Protein 4QDN (pdb70)

CATH classification: 1.10.530.10

Radius of gyration: 12.8 Å; Cα contacts (8 Å, |Δi|>4): 166; chains: 1; bounding box: 29×31×28 Å

Sequence (118 aa):
MKERFLERFSESAFLLERLLTGIDGKILLAQSALETGWGRHTVGNNLFGIKKLSWLTFQQSSFVSPENSMMIAYLILIKECYNRRAWECCRKEPEEKYFRLLQRYGYATDPMYAEEKCLDVYNCCVE

Nearest PDB structures (foldseek):
  4qdn-assembly1_A  TM=1.009E+00  e=1.345E-17  Thermotoga maritima MSB8
  5dn5-assembly2_B  TM=8.279E-01  e=2.138E-04  Salmonella enterica subsp. enterica serovar Typhimurium str. LT2
  4kt3-assembly1_A  TM=7.961E-01  e=8.259E-03  Pseudomonas protegens Pf-5
  1lsp-assembly1_A  TM=6.576E-01  e=2.085E+00  Cygnus atratus
  3mgw-assembly1_A  TM=6.607E-01  e=3.129E+00  Salmo salar

Foldseek 3Di:
DLVVLCVVCVVLLVVVCVVQVANSLLLSLQLCVVCVSVPRDDLLQSHCQPPVLVVNGDHDPHVSVNSVVVLVSCVPPVVVLSVVRHPLLVNLVSCVVSPVDPPVCRSVSSVVSSVVSD

Solvent-accessible surface area: 6779 Å² total; per-residue (Å²): 123,74,85,167,7,28,128,114,13,32,133,16,0,88,112,22,61,209,143,34,13,0,17,0,44,0,1,2,0,2,2,3,56,86,3,18,48,32,152,132,46,114,30,54,7,2,10,17,15,116,114,154,28,85,149,122,100,65,74,35,137,30,23,51,59,0,3,81,24,0,10,86,20,0,102,127,34,16,75,112,1,21,112,6,56,139,84,23,111,60,0,1,141,20,0,52,81,118,53,41,25,143,46,105,94,24,11,112,80,0,44,93,24,16,86,67,23,140

InterPro domains:
  IPR002901 Mannosyl-glycoprotein endo-beta-N-acetylglucosamidase-like domain [PF01832] (15-133)
  IPR002901 Mannosyl-glycoprotein endo-beta-N-acetylglucosamidase-like domain [SM00047] (1-133)
  IPR051056 Glycosyl Hydrolase Family 73 [PTHR33308] (2-134)

Structure (mmCIF, N/CA/C/O backbone):
data_4QDN
#
_entry.id   4QDN
#
_cell.length_a   46.560
_cell.length_b   61.194
_cell.length_c   101.205
_cell.angle_alpha   90.00
_cell.angle_beta   90.00
_cell.angle_gamma   90.00
#
_symmetry.space_group_name_H-M   'C 2 2 21'
#
loop_
_entity.id
_entity.type
_entity.pdbx_description
1 polymer 'Flagellar protein FlgJ [peptidoglycan hydrolase]'
2 non-polymer 'PHOSPHATE ION'
3 non-polymer (4S)-2-METHYL-2,4-PENTANEDIOL
4 water water
#
loop_
_atom_site.group_PDB
_atom_site.id
_atom_site.type_symbol
_atom_site.label_atom_id
_atom_site.label_alt_id
_atom_site.label_comp_id
_atom_site.label_asym_id
_atom_site.label_entity_id
_atom_site.label_seq_id
_atom_site.pdbx_PDB_ins_code
_atom_site.Cartn_x
_atom_site.Cartn_y
_atom_site.Cartn_z
_atom_site.occupancy
_atom_site.B_iso_or_equiv
_atom_site.auth_seq_id
_atom_site.auth_comp_id
_atom_site.auth_asym_id
_atom_site.auth_atom_id
_atom_site.pdbx_PDB_model_num
ATOM 1 N N . MET A 1 1 ? -1.321 -9.184 8.679 1.00 50.62 1 MET A N 1
ATOM 2 C CA . MET A 1 1 ? -2.539 -8.827 7.958 1.00 44.45 1 MET A CA 1
ATOM 3 C C . MET A 1 1 ? -2.954 -7.391 8.245 1.00 34.94 1 MET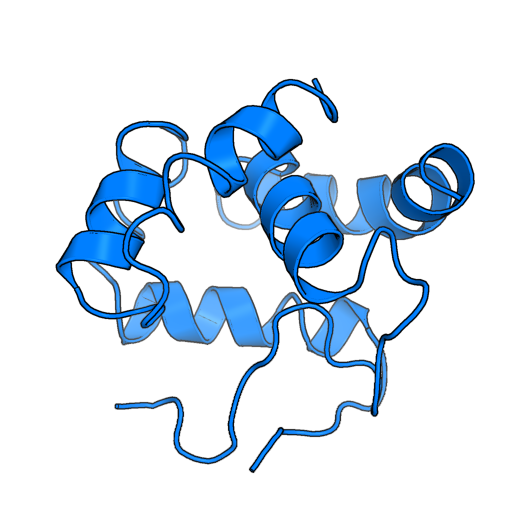 A C 1
ATOM 4 O O . MET A 1 1 ? -3.021 -6.981 9.402 1.00 28.98 1 MET A O 1
ATOM 9 N N . LYS A 1 2 ? -3.238 -6.630 7.188 1.00 30.48 2 LYS A N 1
ATOM 10 C CA . LYS A 1 2 ? -3.634 -5.229 7.339 1.00 24.06 2 LYS A CA 1
ATOM 11 C C . LYS A 1 2 ? -4.793 -5.053 8.326 1.00 24.64 2 LYS A C 1
ATOM 12 O O . LYS A 1 2 ? -4.704 -4.230 9.249 1.00 22.94 2 LYS A O 1
ATOM 18 N N . GLU A 1 3 ? -5.869 -5.819 8.140 1.00 23.43 3 GLU A N 1
ATOM 19 C CA . GLU A 1 3 ? -7.033 -5.688 9.020 1.00 22.98 3 GLU A CA 1
ATOM 20 C C . GLU A 1 3 ? -6.670 -5.978 10.476 1.00 22.38 3 GLU A C 1
ATOM 21 O O . GLU A 1 3 ? -7.121 -5.262 11.378 1.00 22.79 3 GLU A O 1
ATOM 27 N N . ARG A 1 4 ? -5.851 -7.005 10.709 1.00 23.05 4 ARG A N 1
ATOM 28 C CA . ARG A 1 4 ? -5.448 -7.347 12.082 1.00 22.97 4 ARG A CA 1
ATOM 29 C C . ARG A 1 4 ? -4.645 -6.214 12.702 1.00 24.78 4 ARG A C 1
ATOM 30 O O . ARG A 1 4 ? -4.798 -5.895 13.889 1.00 21.67 4 ARG A O 1
ATOM 38 N N . PHE A 1 5 ? -3.783 -5.604 11.893 1.00 21.44 5 PHE A N 1
ATOM 39 C CA . PHE A 1 5 ? -2.947 -4.520 12.365 1.00 20.29 5 PHE A CA 1
ATOM 40 C C . PHE A 1 5 ? -3.812 -3.350 12.799 1.00 20.26 5 PHE A C 1
ATOM 41 O O . PHE A 1 5 ? -3.629 -2.793 13.879 1.00 18.06 5 PHE A O 1
ATOM 49 N N . LEU A 1 6 ? -4.764 -2.990 11.947 1.00 19.83 6 LEU A N 1
ATOM 50 C CA . LEU A 1 6 ? -5.630 -1.856 12.227 1.00 19.46 6 LEU A CA 1
ATOM 51 C C . LEU A 1 6 ? -6.539 -2.157 13.411 1.00 21.54 6 LEU A C 1
ATOM 52 O O . LEU A 1 6 ? -6.803 -1.287 14.241 1.00 22.30 6 LEU A O 1
ATOM 57 N N . GLU A 1 7 ? -6.995 -3.394 13.517 1.00 18.90 7 GLU A N 1
ATOM 58 C CA . GLU A 1 7 ? -7.843 -3.760 14.646 1.00 19.85 7 GLU A CA 1
ATOM 59 C C . GLU A 1 7 ? -7.057 -3.753 15.964 1.00 24.94 7 GLU A C 1
ATOM 60 O O . GLU A 1 7 ? -7.617 -3.483 17.034 1.00 22.51 7 GLU A O 1
ATOM 66 N N . ARG A 1 8 ? -5.759 -4.029 15.884 1.00 22.09 8 ARG A N 1
ATOM 67 C CA . ARG A 1 8 ? -4.910 -4.026 17.079 1.00 20.69 8 ARG A CA 1
ATOM 68 C C . ARG A 1 8 ? -4.554 -2.611 17.530 1.00 19.35 8 ARG A C 1
ATOM 69 O O . ARG A 1 8 ? -4.492 -2.352 18.730 1.00 20.60 8 ARG A O 1
ATOM 77 N N . PHE A 1 9 ? -4.318 -1.687 16.595 1.00 18.68 9 PHE A N 1
ATOM 78 C CA . PHE A 1 9 ? -3.757 -0.397 17.011 1.00 17.40 9 PHE A CA 1
ATOM 79 C C . PHE A 1 9 ? -4.613 0.848 16.762 1.00 17.39 9 PHE A C 1
ATOM 80 O O . PHE A 1 9 ? -4.212 1.966 17.136 1.00 17.52 9 PHE A O 1
ATOM 88 N N . SER A 1 10 ? -5.775 0.689 16.134 1.00 18.55 10 SER A N 1
ATOM 89 C CA . SER A 1 10 ? -6.618 1.856 15.869 1.00 20.61 10 SER A CA 1
ATOM 90 C C . SER A 1 10 ? -7.043 2.573 17.152 1.00 21.29 10 SER A C 1
ATOM 91 O O . SER A 1 10 ? -6.993 3.801 17.219 1.00 20.73 10 SER A O 1
ATOM 94 N N . GLU A 1 11 ? -7.452 1.817 18.171 1.00 18.81 11 GLU A N 1
ATOM 95 C CA . GLU A 1 11 ? -7.877 2.447 19.423 1.00 16.36 11 GLU A CA 1
ATOM 96 C C . GLU A 1 11 ? -6.747 3.276 20.026 1.00 19.01 11 GLU A C 1
ATOM 97 O O . GLU A 1 11 ? -6.985 4.395 20.499 1.00 18.82 11 GLU A O 1
ATOM 103 N N . SER A 1 12 ? -5.534 2.717 20.029 1.00 19.40 12 SER A N 1
ATOM 104 C CA . SER A 1 12 ? -4.350 3.420 20.539 1.00 18.03 12 SER A CA 1
ATOM 105 C C . SER A 1 12 ? -4.142 4.717 19.777 1.00 20.67 12 SER A C 1
ATOM 106 O O . SER A 1 12 ? -3.935 5.783 20.367 1.00 16.24 12 SER A O 1
ATOM 109 N N . ALA A 1 13 ? -4.181 4.616 18.452 1.00 17.82 13 ALA A N 1
ATOM 110 C CA . ALA A 1 13 ? -3.949 5.762 17.592 1.00 14.90 13 ALA A CA 1
ATOM 111 C C . ALA A 1 13 ? -4.991 6.863 17.819 1.00 18.49 13 ALA A C 1
ATOM 112 O O . ALA A 1 13 ? -4.660 8.054 17.899 1.00 18.76 13 ALA A O 1
ATOM 114 N N . PHE A 1 14 ? -6.255 6.490 17.956 1.00 17.16 14 PHE A N 1
ATOM 115 C CA . PHE A 1 14 ? -7.252 7.535 18.058 1.00 18.32 14 PHE A CA 1
ATOM 116 C C . PHE A 1 14 ? -7.330 8.093 19.476 1.00 16.02 14 PHE A C 1
ATOM 117 O O . PHE A 1 14 ? -7.687 9.257 19.655 1.00 19.73 14 PHE A O 1
ATOM 125 N N . LEU A 1 15 ? -6.953 7.302 20.479 1.00 17.49 15 LEU A N 1
ATOM 126 C CA . LEU A 1 15 ? -6.794 7.855 21.819 1.00 15.98 15 LEU A CA 1
ATOM 127 C C . LEU A 1 15 ? -5.669 8.886 21.837 1.00 19.47 15 LEU A C 1
ATOM 128 O O . LEU A 1 15 ? -5.807 9.952 22.444 1.00 18.84 15 LEU A O 1
ATOM 133 N N . LEU A 1 16 ? -4.560 8.580 21.171 1.00 16.41 16 LEU A N 1
ATOM 134 C CA . LEU A 1 16 ? -3.440 9.517 21.152 1.00 17.16 16 LEU A CA 1
ATOM 135 C C . LEU A 1 16 ? -3.786 10.759 20.328 1.00 23.09 16 LEU A C 1
ATOM 136 O O . LEU A 1 16 ? -3.311 11.860 20.635 1.00 19.45 16 LEU A O 1
ATOM 141 N N . GLU A 1 17 ? -4.620 10.598 19.296 1.00 19.79 17 GLU A N 1
ATOM 142 C CA . GLU A 1 17 ? -5.177 11.744 18.578 1.00 20.23 17 GLU A CA 1
ATOM 143 C C . GLU A 1 17 ? -5.978 12.654 19.526 1.00 23.67 17 GLU A C 1
ATOM 144 O O . GLU A 1 17 ? -5.846 13.887 19.504 1.00 22.14 17 GLU A O 1
ATOM 150 N N . ARG A 1 18 ? -6.830 12.047 20.344 1.00 20.08 18 ARG A N 1
ATOM 151 C CA . ARG A 1 18 ? -7.655 12.816 21.268 1.00 20.56 18 ARG A CA 1
ATOM 152 C C . ARG A 1 18 ? -6.771 13.518 22.295 1.00 20.61 18 ARG A C 1
ATOM 153 O O . ARG A 1 18 ? -7.019 14.673 22.671 1.00 24.26 18 ARG A O 1
ATOM 161 N N . LEU A 1 19 ? -5.731 12.823 22.740 1.00 20.34 19 LEU A N 1
ATOM 162 C CA A LEU A 1 19 ? -4.847 13.370 23.764 0.97 21.27 19 LEU A CA 1
ATOM 163 C CA B LEU A 1 19 ? -4.830 13.346 23.760 0.03 23.14 19 LEU A CA 1
ATOM 164 C C . LEU A 1 19 ? -3.944 14.473 23.224 1.00 26.52 19 LEU A C 1
ATOM 165 O O . LEU A 1 19 ? -3.828 15.536 23.846 1.00 24.00 19 LEU A O 1
ATOM 174 N N . THR A 1 20 ? -3.328 14.238 22.066 1.00 19.78 20 THR A N 1
ATOM 175 C CA . THR A 1 20 ? -2.255 15.117 21.571 1.00 19.47 20 THR A CA 1
ATOM 176 C C . THR A 1 20 ? -2.560 15.914 20.312 1.00 19.95 20 THR A C 1
ATOM 177 O O . THR A 1 20 ? -1.827 16.845 19.974 1.00 23.89 20 THR A O 1
ATOM 181 N N . GLY A 1 21 ? -3.604 15.527 19.589 1.00 21.80 21 GLY A N 1
ATOM 182 C CA . GLY A 1 21 ? -3.965 16.253 18.388 1.00 22.02 21 GLY A CA 1
ATOM 183 C C . GLY A 1 21 ? -3.389 15.713 17.090 1.00 20.38 21 GLY A C 1
ATOM 184 O O . GLY A 1 21 ? -3.771 16.171 16.013 1.00 22.77 21 GLY A O 1
ATOM 185 N N . ILE A 1 22 ? -2.463 14.760 17.170 1.00 21.73 22 ILE A N 1
ATOM 186 C CA . ILE A 1 22 ? -1.944 14.149 15.952 1.00 18.69 22 ILE A CA 1
ATOM 187 C C . ILE A 1 22 ? -3.049 13.358 15.252 1.00 19.73 22 ILE A C 1
ATOM 188 O O . ILE A 1 22 ? -3.858 12.712 15.902 1.00 21.23 22 ILE A O 1
ATOM 193 N N . ASP A 1 23 ? -3.103 13.451 13.927 1.00 21.57 23 ASP A N 1
ATOM 194 C CA . ASP A 1 23 ? -3.992 12.613 13.128 1.00 21.47 23 ASP A CA 1
ATOM 195 C C . ASP A 1 23 ? -3.654 11.150 13.432 1.00 20.54 23 ASP A C 1
ATOM 196 O O . ASP A 1 23 ? -2.570 10.676 13.094 1.00 20.65 23 ASP A O 1
ATOM 201 N N . GLY A 1 24 ? -4.577 10.434 14.065 1.00 17.74 24 GLY A N 1
ATOM 202 C CA 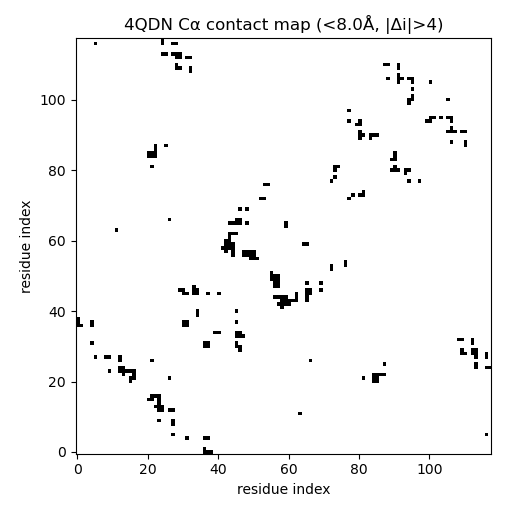. GLY A 1 24 ? -4.336 9.033 14.390 1.00 16.34 24 GLY A CA 1
ATOM 203 C C . GLY A 1 24 ? -3.953 8.184 13.177 1.00 21.86 24 GLY A C 1
ATOM 204 O O . GLY A 1 24 ? -3.200 7.213 13.289 1.00 19.62 24 GLY A O 1
ATOM 205 N N . LYS A 1 25 ? -4.449 8.553 12.001 1.00 20.13 25 LYS A N 1
ATOM 206 C CA . LYS A 1 25 ? -4.162 7.772 10.806 1.00 15.71 25 LYS A CA 1
ATOM 207 C C . LYS A 1 25 ? -2.694 7.936 10.394 1.00 20.18 25 LYS A C 1
ATOM 208 O O . LYS A 1 25 ? -2.129 7.070 9.722 1.00 20.49 25 LYS A O 1
ATOM 214 N N . ILE A 1 26 ? -2.075 9.036 10.816 1.00 24.09 26 ILE A N 1
ATOM 215 C CA . ILE A 1 26 ? -0.642 9.231 10.606 1.00 20.24 26 ILE A CA 1
ATOM 216 C C . ILE A 1 26 ? 0.144 8.164 11.371 1.00 19.95 26 ILE A C 1
ATOM 217 O O . ILE A 1 26 ? 1.055 7.531 10.822 1.00 19.33 26 ILE A O 1
ATOM 222 N N . LEU A 1 27 ? -0.220 7.965 12.633 1.00 18.82 27 LEU A N 1
ATOM 223 C CA . LEU A 1 27 ? 0.395 6.933 13.462 1.00 17.40 27 LEU A CA 1
ATOM 224 C C . LEU A 1 27 ? 0.262 5.545 12.834 1.00 18.02 27 LEU A C 1
ATOM 225 O O . LEU A 1 27 ? 1.237 4.776 12.765 1.00 22.70 27 LEU A O 1
ATOM 230 N N . LEU A 1 28 ? -0.940 5.228 12.370 1.00 18.45 28 LEU A N 1
ATOM 231 C CA . LEU A 1 28 ? -1.187 3.926 11.759 1.00 17.99 28 LEU A CA 1
ATOM 232 C C . LEU A 1 28 ? -0.396 3.767 10.457 1.00 19.24 28 LEU A C 1
ATOM 233 O O . LEU A 1 28 ? 0.156 2.698 10.182 1.00 19.26 28 LEU A O 1
ATOM 238 N N . ALA A 1 29 ? -0.329 4.828 9.661 1.00 18.80 29 ALA A N 1
ATOM 239 C CA . ALA A 1 29 ? 0.359 4.741 8.373 1.00 19.09 29 ALA A CA 1
ATOM 240 C C . ALA A 1 29 ? 1.858 4.498 8.558 1.00 19.20 29 ALA A C 1
ATOM 241 O O . ALA A 1 29 ? 2.439 3.624 7.924 1.00 21.18 29 ALA A O 1
ATOM 243 N N . GLN A 1 30 ? 2.489 5.272 9.432 1.00 18.38 30 GLN A N 1
ATOM 244 C CA . GLN A 1 30 ? 3.930 5.155 9.595 1.00 19.32 30 GLN A CA 1
ATOM 245 C C . GLN A 1 30 ? 4.331 3.833 10.227 1.00 17.48 30 GLN A C 1
ATOM 246 O O . GLN A 1 30 ? 5.348 3.232 9.856 1.00 18.39 30 GLN A O 1
ATOM 252 N N . SER A 1 31 ? 3.545 3.378 11.192 1.00 16.78 31 SER A N 1
ATOM 253 C CA . SER A 1 31 ? 3.869 2.119 11.849 1.00 16.66 31 SER A CA 1
ATOM 254 C C . SER A 1 31 ? 3.609 0.946 10.899 1.00 20.13 31 SER A C 1
ATOM 255 O O . SER A 1 31 ? 4.372 -0.020 10.881 1.00 21.08 31 SER A O 1
ATOM 258 N N . ALA A 1 32 ? 2.536 1.028 10.114 1.00 16.83 32 ALA A N 1
ATOM 259 C CA . ALA A 1 32 ? 2.270 -0.014 9.120 1.00 17.77 32 ALA A CA 1
ATOM 260 C C . ALA A 1 32 ? 3.434 -0.107 8.129 1.00 19.28 32 ALA A C 1
ATOM 261 O O . ALA A 1 32 ? 3.865 -1.204 7.753 1.00 22.05 32 ALA A O 1
ATOM 263 N N . LEU A 1 33 ? 3.936 1.049 7.704 1.00 19.49 33 LEU A N 1
ATOM 264 C CA . LEU A 1 33 ? 5.021 1.095 6.730 1.00 20.44 33 LEU A CA 1
ATOM 265 C C . LEU A 1 33 ? 6.291 0.489 7.308 1.00 21.57 33 LEU A C 1
ATOM 266 O O . LEU A 1 33 ? 6.936 -0.346 6.665 1.00 22.76 33 LEU A O 1
ATOM 271 N N . GLU A 1 34 ? 6.640 0.904 8.522 1.00 19.78 34 GLU A N 1
ATOM 272 C CA . GLU A 1 34 ? 7.863 0.434 9.168 1.00 21.86 34 GLU A CA 1
ATOM 273 C C . GLU A 1 34 ? 7.847 -1.081 9.419 1.00 23.59 34 GLU A C 1
ATOM 274 O O . GLU A 1 34 ? 8.871 -1.755 9.242 1.00 26.96 34 GLU A O 1
ATOM 280 N N . THR A 1 35 ? 6.691 -1.610 9.819 1.00 21.75 35 THR A N 1
ATOM 281 C CA . THR A 1 35 ? 6.602 -2.999 10.282 1.00 19.70 35 THR A CA 1
ATOM 282 C C . THR A 1 35 ? 6.012 -3.980 9.270 1.00 21.55 35 THR A C 1
ATOM 283 O O . THR A 1 35 ? 5.989 -5.187 9.524 1.00 24.49 35 THR A O 1
ATOM 287 N N . GLY A 1 36 ? 5.538 -3.471 8.137 1.00 23.89 36 GLY A N 1
ATOM 288 C CA . GLY A 1 36 ? 4.896 -4.315 7.139 1.00 26.76 36 GLY A CA 1
ATOM 289 C C . GLY A 1 36 ? 3.587 -4.847 7.698 1.00 25.43 36 GLY A C 1
ATOM 290 O O . GLY A 1 36 ? 3.379 -6.067 7.783 1.00 25.92 36 GLY A O 1
ATOM 291 N N . TRP A 1 37 ? 2.708 -3.922 8.088 1.00 23.16 37 TRP A N 1
ATOM 292 C CA . TRP A 1 37 ? 1.436 -4.269 8.727 1.00 18.66 37 TRP A CA 1
ATOM 293 C C . TRP A 1 37 ? 1.647 -5.193 9.925 1.00 24.86 37 TRP A C 1
ATOM 294 O O . TRP A 1 37 ? 0.879 -6.135 10.153 1.00 24.64 37 TRP A O 1
ATOM 305 N N . GLY A 1 38 ? 2.703 -4.911 10.683 1.00 23.79 38 GLY A N 1
ATOM 306 C CA . GLY A 1 38 ? 2.958 -5.592 11.937 1.00 25.08 38 GLY A CA 1
ATOM 307 C C . GLY A 1 38 ? 3.674 -6.922 11.798 1.00 28.07 38 GLY A C 1
ATOM 308 O O . GLY A 1 38 ? 3.885 -7.615 12.796 1.00 26.57 38 GLY A O 1
ATOM 309 N N . ARG A 1 39 ? 4.044 -7.303 10.597 1.00 23.22 39 ARG A N 1
ATOM 310 C CA . ARG A 1 39 ? 4.690 -8.576 10.408 1.00 27.54 39 ARG A CA 1
ATOM 311 C C . ARG A 1 39 ? 6.118 -8.651 10.945 1.00 33.58 39 ARG A C 1
ATOM 312 O O . ARG A 1 39 ? 6.588 -9.709 11.266 1.00 30.72 39 ARG A O 1
ATOM 320 N N . HIS A 1 40 ? 6.808 -7.532 11.002 1.00 23.65 40 HIS A N 1
ATOM 321 C CA . HIS A 1 40 ? 8.246 -7.549 11.266 1.00 21.91 40 HIS A CA 1
ATOM 322 C C . HIS A 1 40 ? 8.695 -6.756 12.479 1.00 29.48 40 HIS A C 1
ATOM 323 O O . HIS A 1 40 ? 9.875 -6.432 12.613 1.00 33.61 40 HIS A O 1
ATOM 330 N N . THR A 1 41 ? 7.757 -6.456 13.360 1.00 26.98 41 THR A N 1
ATOM 331 C CA . THR A 1 41 ? 8.056 -5.685 14.558 1.00 21.56 41 THR A CA 1
ATOM 332 C C . THR A 1 41 ? 9.061 -6.413 15.448 1.00 29.46 41 THR A C 1
ATOM 333 O O . THR A 1 41 ? 8.873 -7.577 15.789 1.00 34.51 41 THR A O 1
ATOM 337 N N . VAL A 1 42 ? 10.140 -5.725 15.793 1.00 26.02 42 VAL A N 1
ATOM 338 C CA . VAL A 1 42 ? 11.122 -6.261 16.731 1.00 28.83 42 VAL A CA 1
ATOM 339 C C . VAL A 1 42 ? 11.116 -5.409 17.982 1.00 27.98 42 VAL A C 1
ATOM 340 O O . VAL A 1 42 ? 11.073 -4.173 17.896 1.00 25.05 42 VAL A O 1
ATOM 344 N N . GLY A 1 43 ? 11.141 -6.065 19.145 1.00 25.22 43 GLY A N 1
ATOM 345 C CA . GLY A 1 43 ? 11.171 -5.365 20.418 1.00 25.26 43 GLY A CA 1
ATOM 346 C C . GLY A 1 43 ? 10.025 -4.391 20.612 1.00 24.85 43 GLY A C 1
ATOM 347 O O . GLY A 1 43 ? 10.201 -3.332 21.244 1.00 22.92 43 GLY A O 1
ATOM 348 N N . ASN A 1 44 ? 8.861 -4.739 20.059 1.00 20.14 44 ASN A N 1
ATOM 349 C CA . ASN A 1 44 ? 7.657 -3.911 20.165 1.00 24.42 44 ASN A CA 1
ATOM 350 C C . ASN A 1 44 ? 7.854 -2.482 19.647 1.00 24.58 44 ASN A C 1
ATOM 351 O O . ASN A 1 44 ? 7.163 -1.559 20.071 1.00 21.94 44 ASN A O 1
ATOM 356 N N . ASN A 1 45 ? 8.797 -2.311 18.725 1.00 22.11 45 ASN A N 1
ATOM 357 C CA . ASN A 1 45 ? 9.151 -0.993 18.217 1.00 20.12 45 ASN A CA 1
ATOM 358 C C . ASN A 1 45 ? 8.414 -0.766 16.890 1.00 21.07 45 ASN A C 1
ATOM 359 O O . ASN A 1 45 ? 8.881 -1.184 15.825 1.00 21.03 45 ASN A O 1
ATOM 364 N N . LEU A 1 46 ? 7.255 -0.112 16.966 1.00 19.10 46 LEU A N 1
ATOM 365 C CA . LEU A 1 46 ? 6.410 0.073 15.790 1.00 15.53 46 LEU A CA 1
ATOM 366 C C . LEU A 1 46 ? 6.940 1.107 14.797 1.00 21.67 46 LEU A C 1
ATOM 367 O O . LEU A 1 46 ? 6.458 1.176 13.665 1.00 20.61 46 LEU A O 1
ATOM 372 N N . PHE A 1 47 ? 7.914 1.921 15.202 1.00 21.28 47 PHE A N 1
ATOM 373 C CA . PHE A 1 47 ? 8.311 3.063 14.369 1.00 22.09 47 PHE A CA 1
ATOM 374 C C . PHE A 1 47 ? 9.785 3.078 13.965 1.00 27.02 47 PHE A C 1
ATOM 375 O O . PHE A 1 47 ? 10.238 4.000 13.283 1.00 27.95 47 PHE A O 1
ATOM 383 N N . GLY A 1 48 ? 10.522 2.052 14.369 1.00 25.39 48 GLY A N 1
ATOM 384 C CA . GLY A 1 48 ? 11.931 1.956 14.030 1.00 23.89 48 GLY A CA 1
ATOM 385 C C . GLY A 1 48 ? 12.765 2.956 14.811 1.00 25.39 48 GLY A C 1
ATOM 386 O O . GLY A 1 48 ? 13.794 3.429 14.321 1.00 35.35 48 GLY A O 1
ATOM 387 N N . ILE A 1 49 ? 12.331 3.278 16.028 1.00 24.45 49 ILE A N 1
ATOM 388 C CA . ILE A 1 49 ? 13.025 4.288 16.820 1.00 24.44 49 ILE A CA 1
ATOM 389 C C . ILE A 1 49 ? 14.386 3.753 17.247 1.00 27.03 49 ILE A C 1
ATOM 390 O O . ILE A 1 49 ? 14.496 2.623 17.721 1.00 30.44 49 ILE A O 1
ATOM 395 N N . LYS A 1 50 ? 15.426 4.556 17.068 1.00 34.46 50 LYS A N 1
ATOM 396 C CA . LYS A 1 50 ? 16.765 4.117 17.440 1.00 34.00 50 LYS A CA 1
ATOM 397 C 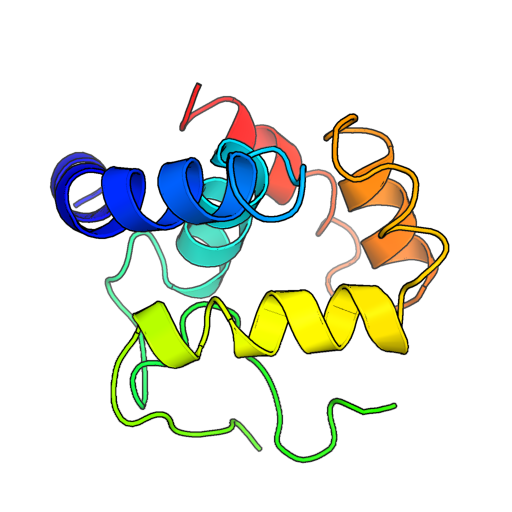C . LYS A 1 50 ? 17.169 4.696 18.797 1.00 41.09 50 LYS A C 1
ATOM 398 O O . LYS A 1 50 ? 16.570 5.656 19.279 1.00 38.27 50 LYS A O 1
ATOM 404 N N . LYS A 1 51 ? 18.174 4.095 19.422 1.00 63.71 51 LYS A N 1
ATOM 405 C CA . LYS A 1 51 ? 18.560 4.478 20.775 1.00 64.89 51 LYS A CA 1
ATOM 406 C C . LYS A 1 51 ? 19.122 5.894 20.845 1.00 61.55 51 LYS A C 1
ATOM 407 O O . LYS A 1 51 ? 19.043 6.552 21.883 1.00 68.90 51 LYS A O 1
ATOM 413 N N . LEU A 1 52 ? 19.673 6.367 19.736 1.00 60.64 52 LEU A N 1
ATOM 414 C CA . LEU A 1 52 ? 20.211 7.722 19.680 1.00 63.51 52 LEU A CA 1
ATOM 415 C C . LEU A 1 52 ? 19.367 8.606 18.763 1.00 67.59 52 LEU A C 1
ATOM 416 O O . LEU A 1 52 ? 19.848 9.618 18.247 1.00 61.22 52 LEU A O 1
ATOM 421 N N . SER A 1 53 ? 18.105 8.219 18.578 1.00 64.46 53 SER A N 1
ATOM 422 C CA . SER A 1 53 ? 17.175 8.935 17.702 1.00 68.11 53 SER A CA 1
ATOM 423 C C . SER A 1 53 ? 17.029 10.402 18.099 1.00 70.62 53 SER A C 1
ATOM 424 O O . SER A 1 53 ? 16.783 11.260 17.248 1.00 71.51 53 SER A O 1
ATOM 427 N N . TRP A 1 54 ? 17.181 10.687 19.391 1.00 72.16 54 TRP A N 1
ATOM 428 C CA . TRP A 1 54 ? 17.298 12.062 19.863 1.00 72.65 54 TRP A CA 1
ATOM 429 C C . TRP A 1 54 ? 18.509 12.691 19.184 1.00 77.37 54 TRP A C 1
ATOM 430 O O . TRP A 1 54 ? 19.558 12.882 19.807 1.00 81.99 54 TRP A O 1
ATOM 432 N N . LEU A 1 55 ? 18.335 12.989 17.896 1.00 80.14 55 LEU A N 1
ATOM 433 C CA . LEU A 1 55 ? 19.378 13.463 16.986 1.00 78.62 55 LEU A CA 1
ATOM 434 C C . LEU A 1 55 ? 20.419 14.400 17.595 1.00 81.23 55 LEU A C 1
ATOM 435 O O . LEU A 1 55 ? 21.197 15.019 16.875 1.00 88.62 55 LEU A O 1
ATOM 440 N N . THR A 1 74 ? 21.574 1.218 17.493 1.00 64.21 74 THR A N 1
ATOM 441 C CA . THR A 1 74 ? 20.593 0.311 16.913 1.00 59.95 74 THR A CA 1
ATOM 442 C C . THR A 1 74 ? 19.187 0.626 17.446 1.00 48.24 74 THR A C 1
ATOM 443 O O . THR A 1 74 ? 18.953 1.710 17.985 1.00 49.45 74 THR A O 1
ATOM 447 N N . PHE A 1 75 ? 18.255 -0.313 17.294 1.00 38.65 75 PHE A N 1
ATOM 448 C CA . PHE A 1 75 ? 16.849 -0.052 17.615 1.00 32.30 75 PHE A CA 1
ATOM 449 C C . PHE A 1 75 ? 16.512 -0.137 19.096 1.00 35.19 75 PHE A C 1
ATOM 45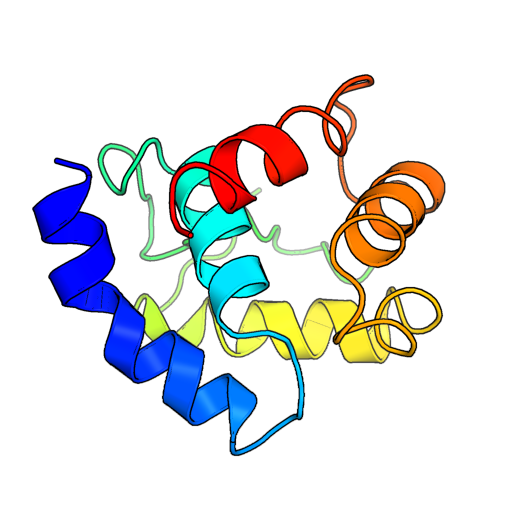0 O O . PHE A 1 75 ? 16.973 -1.034 19.800 1.00 35.66 75 PHE A O 1
ATOM 458 N N . GLN A 1 76 ? 15.674 0.784 19.552 1.00 31.79 76 GLN A N 1
ATOM 459 C CA A GLN A 1 76 ? 15.170 0.730 20.913 0.48 30.18 76 GLN A CA 1
ATOM 460 C CA B GLN A 1 76 ? 15.150 0.737 20.912 0.52 30.12 76 GLN A CA 1
ATOM 461 C C . GLN A 1 76 ? 14.209 -0.446 21.078 1.00 32.70 76 GLN A C 1
ATOM 462 O O . GLN A 1 76 ? 13.547 -0.864 20.124 1.00 32.62 76 GLN A O 1
ATOM 473 N N . SER A 1 77 ? 14.151 -0.987 22.289 1.00 27.34 77 SER A N 1
ATOM 474 C CA A SER A 1 77 ? 13.168 -2.004 22.632 0.44 28.25 77 SER A CA 1
ATOM 475 C CA B SER A 1 77 ? 13.158 -1.999 22.621 0.56 28.12 77 SER A CA 1
ATOM 476 C C . SER A 1 77 ? 12.176 -1.432 23.635 1.00 26.74 77 SER A C 1
ATOM 477 O O . SER A 1 77 ? 12.540 -0.586 24.462 1.00 30.91 77 SER A O 1
ATOM 482 N N . PHE A 1 78 ? 10.933 -1.896 23.567 1.00 18.69 78 PHE A N 1
ATOM 483 C CA . PHE A 1 78 ? 9.879 -1.401 24.447 1.00 19.87 78 PHE A CA 1
ATOM 484 C C . PHE A 1 78 ? 9.113 -2.535 25.097 1.00 22.90 78 PHE A C 1
ATOM 485 O O . PHE A 1 78 ? 9.070 -3.655 24.574 1.00 22.25 78 PHE A O 1
ATOM 493 N N . VAL A 1 79 ? 8.509 -2.234 26.243 1.00 19.66 79 VAL A N 1
ATOM 494 C CA . VAL A 1 79 ? 7.729 -3.209 26.989 1.00 23.52 79 VAL A CA 1
ATOM 495 C C . VAL A 1 79 ? 6.462 -3.578 26.225 1.00 18.78 79 VAL A C 1
ATOM 496 O O . VAL A 1 79 ? 6.012 -4.729 26.26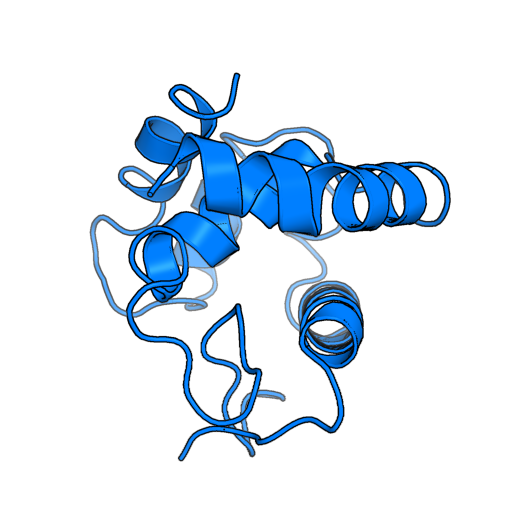8 1.00 23.22 79 VAL A O 1
ATOM 500 N N . SER A 1 80 ? 5.909 -2.606 25.505 1.00 18.20 80 SER A N 1
ATOM 501 C CA . SER A 1 80 ? 4.696 -2.811 24.714 1.00 19.64 80 SER A CA 1
ATOM 502 C C . SER A 1 80 ? 4.739 -1.972 23.446 1.00 20.10 80 SER A C 1
ATOM 503 O O . SER A 1 80 ? 5.442 -0.960 23.392 1.00 19.17 80 SER A O 1
ATOM 506 N N . PRO A 1 81 ? 3.979 -2.376 22.418 1.00 18.79 81 PRO A N 1
ATOM 507 C CA . PRO A 1 81 ? 3.966 -1.582 21.185 1.00 16.25 81 PRO A CA 1
ATOM 508 C C . PRO A 1 81 ? 3.396 -0.184 21.424 1.00 19.18 81 PRO A C 1
ATOM 509 O O . PRO A 1 81 ? 3.851 0.782 20.802 1.00 18.05 81 PRO A O 1
ATOM 513 N N . GLU A 1 82 ? 2.408 -0.072 22.314 1.00 14.28 82 GLU A N 1
ATOM 514 C CA . GLU A 1 82 ? 1.867 1.251 22.638 1.00 15.10 82 GLU A CA 1
ATOM 515 C C . GLU A 1 82 ? 2.950 2.173 23.184 1.00 16.90 82 GLU A C 1
ATOM 516 O O . GLU A 1 82 ? 2.939 3.387 22.932 1.00 15.80 82 GLU A O 1
ATOM 522 N N . ASN A 1 83 ? 3.876 1.614 23.960 1.00 17.13 83 ASN A N 1
ATOM 523 C CA . ASN A 1 83 ? 4.957 2.439 24.484 1.00 15.21 83 ASN A CA 1
ATOM 524 C C . ASN A 1 83 ? 5.773 3.039 23.337 1.00 15.20 83 ASN A C 1
ATOM 525 O O . ASN A 1 83 ? 6.194 4.198 23.417 1.00 17.31 83 ASN A O 1
ATOM 530 N N . SER A 1 84 ? 5.971 2.274 22.266 1.00 17.80 84 SER A N 1
ATOM 531 C CA . SER A 1 84 ? 6.744 2.783 21.129 1.00 15.12 84 SER A CA 1
ATOM 532 C C . SER A 1 84 ? 5.998 3.926 20.434 1.00 18.47 84 SER A C 1
ATOM 533 O O . SER A 1 84 ? 6.621 4.851 19.908 1.00 19.87 84 SER A O 1
ATOM 536 N N . MET A 1 85 ? 4.666 3.861 20.437 1.00 15.60 85 MET A N 1
ATOM 537 C CA A MET A 1 85 ? 3.867 4.934 19.849 0.37 15.86 85 MET A CA 1
ATOM 538 C CA B MET A 1 85 ? 3.811 4.917 19.896 0.63 16.38 85 MET A CA 1
ATOM 539 C C . MET A 1 85 ? 3.986 6.216 20.683 1.00 17.16 85 MET A C 1
ATOM 540 O O . MET A 1 85 ? 4.122 7.319 20.122 1.00 19.24 85 MET A O 1
ATOM 549 N N . ILE A 1 86 ? 3.972 6.080 22.004 1.00 15.91 86 ILE A N 1
ATOM 550 C CA . ILE A 1 86 ? 4.149 7.234 22.879 1.00 17.35 86 ILE A CA 1
ATOM 551 C C . ILE A 1 86 ? 5.560 7.818 22.699 1.00 19.87 86 ILE A C 1
ATOM 552 O O . ILE A 1 86 ? 5.732 9.045 22.608 1.00 18.85 86 ILE A O 1
ATOM 557 N N . ALA A 1 87 ? 6.558 6.939 22.622 1.00 17.40 87 ALA A N 1
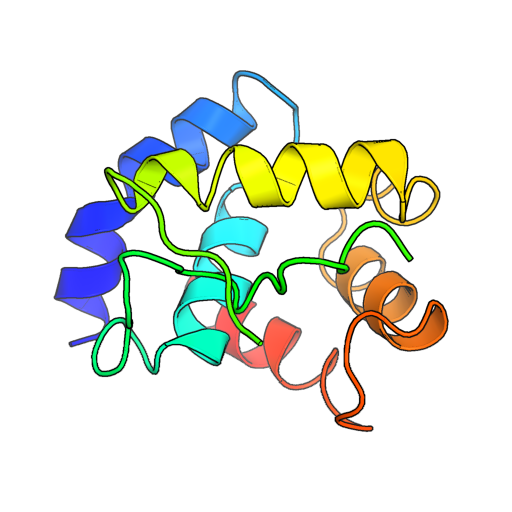ATOM 558 C CA . ALA A 1 87 ? 7.939 7.365 22.394 1.00 19.02 87 ALA A CA 1
ATOM 559 C C . ALA A 1 87 ? 8.049 8.122 21.076 1.00 18.17 87 ALA A C 1
ATOM 560 O O . ALA A 1 87 ? 8.761 9.125 20.981 1.00 21.99 87 ALA A O 1
ATOM 562 N N . TYR A 1 88 ? 7.361 7.625 20.052 1.00 18.11 88 TYR A N 1
ATOM 563 C CA . TYR A 1 88 ? 7.382 8.281 18.746 1.00 18.19 88 TYR A CA 1
ATOM 564 C C . TYR A 1 88 ? 6.876 9.726 18.869 1.00 22.94 88 TYR A C 1
ATOM 565 O O . TYR A 1 88 ? 7.489 10.655 18.332 1.00 19.66 88 TYR A O 1
ATOM 574 N N . LEU A 1 89 ? 5.764 9.909 19.580 1.00 16.55 89 LEU A N 1
ATOM 575 C CA . LEU A 1 89 ? 5.200 11.248 19.767 1.00 15.68 89 LEU A CA 1
ATOM 576 C C . LEU A 1 89 ? 6.179 12.166 20.468 1.00 21.76 89 LEU A C 1
ATOM 577 O O . LEU A 1 89 ? 6.338 13.315 20.073 1.00 20.46 89 LEU A O 1
ATOM 582 N N . ILE A 1 90 ? 6.839 11.662 21.506 1.00 18.93 90 ILE A N 1
ATOM 583 C CA . ILE A 1 90 ? 7.870 12.441 22.191 1.00 17.03 90 ILE A CA 1
ATOM 584 C C . ILE A 1 90 ? 8.975 12.853 21.208 1.00 22.87 90 ILE A C 1
ATOM 585 O O . ILE A 1 90 ? 9.407 14.014 21.171 1.00 21.05 90 ILE A O 1
ATOM 590 N N . LEU A 1 91 ? 9.412 11.897 20.396 1.00 21.96 91 LEU A N 1
ATOM 591 C CA . LEU A 1 91 ? 10.461 12.152 19.418 1.00 19.33 91 LEU A CA 1
ATOM 592 C C . LEU A 1 91 ? 10.087 13.265 18.440 1.00 19.98 91 LEU A C 1
ATOM 593 O O . LEU A 1 91 ? 10.891 14.166 18.188 1.00 21.68 91 LEU A O 1
ATOM 598 N N . ILE A 1 92 ? 8.877 13.213 17.892 1.00 20.77 92 ILE A N 1
ATOM 599 C CA . ILE A 1 92 ? 8.461 14.238 16.934 1.00 21.82 92 ILE A CA 1
ATOM 600 C C . ILE A 1 92 ? 8.282 15.593 17.616 1.00 21.14 92 ILE A C 1
ATOM 601 O O . ILE A 1 92 ? 8.718 16.622 17.097 1.00 24.56 92 ILE A O 1
ATOM 606 N N . LYS A 1 93 ? 7.634 15.592 18.777 1.00 21.76 93 LYS A N 1
ATOM 607 C CA . LYS A 1 93 ? 7.372 16.835 19.498 1.00 21.83 93 LYS A CA 1
ATOM 608 C C . LYS A 1 93 ? 8.681 17.550 19.845 1.00 28.62 93 LYS A C 1
ATOM 609 O O . LYS A 1 93 ? 8.817 18.771 19.668 1.00 26.98 93 LYS A O 1
ATOM 615 N N . GLU A 1 94 ? 9.656 16.776 20.317 1.00 27.07 94 GLU A N 1
ATOM 616 C CA . GLU A 1 94 ? 10.904 17.345 20.802 1.00 28.45 94 GLU A CA 1
ATOM 617 C C . GLU A 1 94 ? 11.949 17.571 19.707 1.00 34.27 94 GLU A C 1
ATOM 618 O O . GLU A 1 94 ? 12.665 18.566 19.753 1.00 33.99 94 GLU A O 1
ATOM 624 N N . CYS A 1 95 ? 12.013 16.679 18.716 1.00 27.26 95 CYS A N 1
ATOM 625 C CA . CYS A 1 95 ? 13.082 16.711 17.715 1.00 26.25 95 CYS A CA 1
ATOM 626 C C . CYS A 1 95 ? 12.638 17.083 16.309 1.00 26.26 95 CYS A C 1
ATOM 627 O O . CYS A 1 95 ? 13.470 17.377 15.450 1.00 32.57 95 CYS A O 1
ATOM 630 N N . TYR A 1 96 ? 11.335 17.054 16.067 1.00 27.37 96 TYR A N 1
ATOM 631 C CA . TYR A 1 96 ? 10.792 17.414 14.763 1.00 23.94 96 TYR A CA 1
ATOM 632 C C . TYR A 1 96 ? 9.634 18.383 14.962 1.00 23.85 96 TYR A C 1
ATOM 633 O O . TYR A 1 96 ? 8.524 18.158 14.484 1.00 27.06 96 TYR A O 1
ATOM 642 N N . ASN A 1 97 ? 9.882 19.445 15.715 1.00 26.33 97 ASN A N 1
ATOM 643 C CA . ASN A 1 97 ? 8.778 20.272 16.157 1.00 25.71 97 ASN A CA 1
ATOM 644 C C . ASN A 1 97 ? 8.036 20.967 15.025 1.00 32.35 97 ASN A C 1
ATOM 645 O O . ASN A 1 97 ? 6.831 21.217 15.134 1.00 30.93 97 ASN A O 1
ATOM 650 N N . ARG A 1 98 ? 8.734 21.286 13.940 1.00 32.64 98 ARG A N 1
ATOM 651 C CA A ARG A 1 98 ? 8.087 21.898 12.787 0.54 30.85 98 ARG A CA 1
ATOM 652 C CA B ARG A 1 98 ? 8.061 21.915 12.819 0.46 30.96 98 ARG A CA 1
ATOM 653 C C . ARG A 1 98 ? 7.029 20.944 12.257 1.00 28.15 98 ARG A C 1
ATOM 654 O O . ARG A 1 98 ? 5.905 21.342 11.951 1.00 30.13 98 ARG A O 1
ATOM 669 N N . ALA A 1 99 ? 7.400 19.671 12.157 1.00 27.76 99 ALA A N 1
ATOM 670 C CA . ALA A 1 99 ? 6.463 18.643 11.737 1.00 29.23 99 ALA A CA 1
ATOM 671 C C . ALA A 1 99 ? 5.354 18.498 12.772 1.00 31.08 99 ALA A C 1
ATOM 672 O O . ALA A 1 99 ? 4.186 18.339 12.419 1.00 27.14 99 ALA A O 1
ATOM 674 N N . TRP A 1 100 ? 5.712 18.580 14.049 1.00 24.20 100 TRP A N 1
ATOM 675 C CA . TRP A 1 100 ? 4.716 18.436 15.101 1.00 28.37 100 TRP A CA 1
ATOM 676 C C . TRP A 1 100 ? 3.616 19.490 14.938 1.00 30.94 100 TRP A C 1
ATOM 677 O O . TRP A 1 100 ? 2.437 19.201 15.135 1.00 27.59 100 TRP A O 1
ATOM 688 N N . GLU A 1 101 ? 3.977 20.704 14.555 1.00 28.02 101 GLU A N 1
ATOM 689 C CA . GLU A 1 101 ? 2.996 21.733 14.330 1.00 31.58 101 GLU A CA 1
ATOM 690 C C . GLU A 1 101 ? 1.999 21.464 13.279 1.00 29.80 101 GLU A C 1
ATOM 691 O O . GLU A 1 101 ? 0.993 22.069 13.254 1.00 37.95 101 GLU A O 1
ATOM 697 N N . CYS A 1 102 ? 2.334 20.606 12.354 1.00 28.47 102 CYS A N 1
ATOM 698 C CA A CYS A 1 102 ? 1.464 20.261 11.238 0.71 28.76 102 CYS A CA 1
ATOM 699 C CA B CYS A 1 102 ? 1.398 20.293 11.279 0.29 29.15 102 CYS A CA 1
ATOM 700 C C . CYS A 1 102 ? 0.893 18.862 11.415 1.00 30.10 102 CYS A C 1
ATOM 701 O O . CYS A 1 102 ? 0.647 18.167 10.428 1.00 29.68 102 CYS A O 1
ATOM 706 N N . ARG A 1 103 ? 0.700 18.434 12.657 1.00 26.15 103 ARG A N 1
ATOM 707 C CA . ARG A 1 103 ? 0.329 17.041 12.896 1.00 21.45 103 ARG A CA 1
ATOM 708 C C . ARG A 1 103 ? -1.104 16.686 12.489 1.00 27.05 103 ARG A C 1
ATOM 709 O O . ARG A 1 103 ? -1.506 15.535 12.625 1.00 26.60 103 ARG A O 1
ATOM 717 N N . LYS A 1 104 ? -1.862 17.648 11.968 1.00 28.86 104 LYS A N 1
ATOM 718 C CA . LYS A 1 104 ? -3.196 17.338 11.449 1.00 29.80 104 LYS A CA 1
ATOM 719 C C . LYS A 1 104 ? -3.238 17.403 9.932 1.00 33.98 104 LYS A C 1
ATOM 720 O O . LYS A 1 104 ? -4.296 17.244 9.318 1.00 38.44 104 LYS A O 1
ATOM 726 N N . GLU A 1 105 ? -2.084 17.656 9.329 1.00 25.87 105 GLU A N 1
ATOM 727 C CA . GLU A 1 105 ? -1.979 17.781 7.875 1.00 28.67 105 GLU A CA 1
ATOM 728 C C . GLU A 1 105 ? -0.997 16.755 7.316 1.00 30.38 105 GLU A C 1
ATOM 729 O O . GLU A 1 105 ? 0.185 17.067 7.141 1.00 30.42 105 GLU A O 1
ATOM 735 N N . PRO A 1 106 ? -1.486 15.534 7.019 1.00 25.68 106 PRO A N 1
ATOM 736 C CA . PRO A 1 106 ? -0.645 14.384 6.654 1.00 25.65 106 PRO A CA 1
ATOM 737 C C . PRO A 1 106 ? 0.376 14.648 5.531 1.00 28.26 106 PRO A C 1
ATOM 738 O O . PRO A 1 106 ? 1.556 14.362 5.734 1.00 25.85 106 PRO A O 1
ATOM 742 N N . GLU A 1 107 ? -0.056 15.185 4.389 1.00 28.00 107 GLU A N 1
ATOM 743 C CA A GLU A 1 107 ? 0.854 15.483 3.284 0.61 33.83 107 GLU A CA 1
ATOM 744 C CA B GLU A 1 107 ? 0.860 15.468 3.283 0.39 33.48 107 GLU A CA 1
ATOM 745 C C . GLU A 1 107 ? 2.025 16.360 3.721 1.00 32.80 107 GLU A C 1
ATOM 746 O O . GLU A 1 107 ? 3.192 16.031 3.485 1.00 36.06 107 GLU A O 1
ATOM 757 N N . LYS A 1 108 ? 1.700 17.479 4.358 1.00 26.15 108 LYS A N 1
ATOM 758 C CA . LYS A 1 108 ? 2.696 18.414 4.858 1.00 26.73 108 LYS A CA 1
ATOM 759 C C . LYS A 1 108 ? 3.588 17.766 5.910 1.00 29.86 108 LYS A C 1
ATOM 760 O O . LYS A 1 108 ? 4.811 17.932 5.887 1.00 29.75 108 LYS A O 1
ATOM 766 N N . TYR A 1 109 ? 2.962 17.021 6.823 1.00 26.56 109 TYR A N 1
ATOM 767 C CA . TYR A 1 109 ? 3.650 16.357 7.924 1.00 24.16 109 TYR A CA 1
ATOM 768 C C . TYR A 1 109 ? 4.723 15.396 7.430 1.00 22.70 109 TYR A C 1
ATOM 769 O O . TYR A 1 109 ? 5.878 15.470 7.853 1.00 23.40 109 TYR A O 1
ATOM 778 N N . PHE A 1 110 ? 4.345 14.507 6.516 1.00 22.00 110 PHE A N 1
ATOM 779 C CA . PHE A 1 110 ? 5.290 13.523 5.997 1.00 18.40 110 PHE A CA 1
ATOM 780 C C . PHE A 1 110 ? 6.416 14.199 5.211 1.00 20.06 110 PHE A C 1
ATOM 781 O O . PHE A 1 110 ? 7.581 13.789 5.294 1.00 23.81 110 PHE A O 1
ATOM 789 N N . ARG A 1 111 ? 6.072 15.233 4.453 1.00 22.85 111 ARG A N 1
ATOM 790 C CA . ARG A 1 111 ? 7.052 15.975 3.668 1.00 26.32 111 ARG A CA 1
ATOM 791 C C . ARG A 1 111 ? 8.092 16.630 4.568 1.00 27.24 111 ARG A C 1
ATOM 792 O O . ARG A 1 111 ? 9.281 16.689 4.238 1.00 29.99 111 ARG A O 1
ATOM 800 N N . LEU A 1 112 ? 7.634 17.129 5.712 1.00 25.91 112 LEU A N 1
ATOM 801 C CA . LEU A 1 112 ? 8.536 17.779 6.653 1.00 27.15 112 LEU A CA 1
ATOM 802 C C . LEU A 1 112 ? 9.454 16.766 7.315 1.00 25.11 112 LEU A C 1
ATOM 803 O O . LEU A 1 112 ? 10.652 17.010 7.436 1.00 26.45 112 LEU A O 1
ATOM 808 N N . LEU A 1 113 ? 8.897 15.627 7.724 1.00 24.27 113 LEU A N 1
ATOM 809 C CA . LEU A 1 113 ? 9.711 14.561 8.303 1.00 23.41 113 LEU A CA 1
ATOM 810 C C . LEU A 1 113 ? 10.850 14.180 7.356 1.00 29.15 113 LEU A C 1
ATOM 811 O O . LEU A 1 113 ? 12.009 14.075 7.781 1.00 27.96 113 LEU A O 1
ATOM 816 N N . GLN A 1 114 ? 10.532 13.985 6.077 1.00 26.99 114 GLN A N 1
ATOM 817 C CA . GLN A 1 114 ? 11.571 13.626 5.120 1.00 27.29 114 GLN A CA 1
ATOM 818 C C . GLN A 1 114 ? 12.590 14.750 4.993 1.00 30.96 114 GLN A C 1
ATOM 819 O O . GLN A 1 114 ? 13.800 14.499 4.988 1.00 33.70 114 GLN A O 1
ATOM 825 N N . ARG A 1 115 ? 12.109 15.988 4.910 1.00 29.25 115 ARG A N 1
ATOM 826 C CA . ARG A 1 115 ? 13.001 17.136 4.745 1.00 29.98 115 ARG A CA 1
ATOM 827 C C . ARG A 1 115 ? 13.960 17.297 5.929 1.00 33.16 115 ARG A C 1
ATOM 828 O O . ARG A 1 115 ? 15.115 17.704 5.747 1.00 36.09 115 ARG A O 1
ATOM 830 N N . TYR A 1 116 ? 13.477 16.980 7.132 1.00 30.44 116 TYR A N 1
ATOM 831 C CA . TYR A 1 116 ? 14.275 17.099 8.354 1.00 30.50 116 TYR A CA 1
ATOM 832 C C . TYR A 1 116 ? 15.065 15.828 8.686 1.00 32.91 116 TYR A C 1
ATOM 833 O O . TYR A 1 116 ? 15.664 15.726 9.760 1.00 35.34 116 TYR A O 1
ATOM 842 N N . GLY A 1 117 ? 15.072 14.872 7.759 1.00 31.24 117 GLY A N 1
ATOM 843 C CA . GLY A 1 117 ? 15.957 13.728 7.854 1.00 31.71 117 GLY A CA 1
ATOM 844 C C . GLY A 1 117 ? 15.475 12.632 8.777 1.00 28.81 117 GLY A C 1
ATOM 845 O O . GLY A 1 117 ? 16.279 11.892 9.339 1.00 33.73 117 GLY A O 1
ATOM 846 N N . TYR A 1 118 ? 14.160 12.530 8.939 1.00 24.30 118 TYR A N 1
ATOM 847 C CA . TYR A 1 118 ? 13.563 11.467 9.729 1.00 22.32 118 TYR A CA 1
ATOM 848 C C . TYR A 1 118 ? 13.898 10.098 9.149 1.00 27.30 118 TYR A C 1
ATOM 849 O O . TYR A 1 118 ? 14.103 9.125 9.877 1.00 28.29 118 TYR A O 1
ATOM 858 N N . ALA A 1 119 ? 13.943 10.035 7.824 1.00 29.17 119 ALA A N 1
ATOM 859 C CA . ALA A 1 119 ? 14.208 8.788 7.120 1.00 29.25 119 ALA A CA 1
ATOM 860 C C . ALA A 1 119 ? 15.187 9.038 5.993 1.00 38.86 119 ALA A C 1
ATOM 861 O O . ALA A 1 119 ? 15.227 10.132 5.436 1.00 47.26 119 ALA A O 1
ATOM 863 N N . THR A 1 120 ? 15.975 8.025 5.657 1.00 39.13 120 THR A N 1
ATOM 864 C CA . THR A 1 120 ? 16.944 8.165 4.581 1.00 41.50 120 THR A CA 1
ATOM 865 C C . THR A 1 120 ? 16.317 7.819 3.231 1.00 42.36 120 THR A C 1
ATOM 866 O O . THR A 1 120 ? 16.841 8.200 2.184 1.00 47.15 120 THR A O 1
ATOM 870 N N . ASP A 1 121 ? 15.194 7.106 3.258 1.00 41.02 121 ASP A N 1
ATOM 871 C CA . ASP A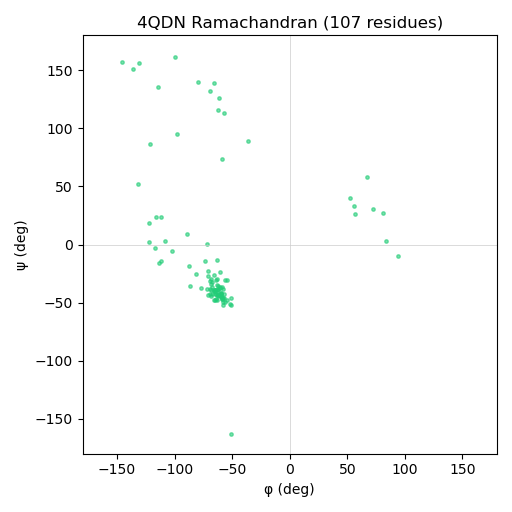 1 121 ? 14.489 6.737 2.032 1.00 40.87 121 ASP A CA 1
ATOM 872 C C . ASP A 1 121 ? 14.020 7.990 1.292 1.00 36.21 121 ASP A C 1
ATOM 873 O O . ASP A 1 121 ? 13.178 8.729 1.797 1.00 36.90 121 ASP A O 1
ATOM 878 N N . PRO A 1 122 ? 14.557 8.228 0.082 1.00 40.63 122 PRO A N 1
ATOM 879 C CA . PRO A 1 122 ? 14.208 9.445 -0.663 1.00 43.48 122 PRO A CA 1
ATOM 880 C C . PRO A 1 122 ? 12.731 9.527 -1.045 1.00 42.49 122 PRO A C 1
ATOM 881 O O . PRO A 1 122 ? 12.273 10.592 -1.449 1.00 46.35 122 PRO A O 1
ATOM 885 N N . MET A 1 123 ? 12.003 8.421 -0.923 1.00 35.25 123 MET A N 1
ATOM 886 C CA . MET A 1 123 ? 10.580 8.411 -1.239 1.00 33.33 123 MET A CA 1
ATOM 887 C C . MET A 1 123 ? 9.742 8.105 0.008 1.00 38.05 123 MET A C 1
ATOM 888 O O . MET A 1 123 ? 8.604 7.652 -0.088 1.00 29.92 123 MET A O 1
ATOM 893 N N . TYR A 1 124 ? 10.306 8.387 1.181 1.00 31.11 124 TYR A N 1
ATOM 894 C CA . TYR A 1 124 ? 9.630 8.108 2.446 1.00 30.92 124 TYR A CA 1
ATOM 895 C C . TYR A 1 124 ? 8.253 8.770 2.554 1.00 25.73 124 TYR A C 1
ATOM 896 O O . TYR A 1 124 ? 7.272 8.109 2.892 1.00 26.89 124 TYR A O 1
ATOM 905 N N . ALA A 1 125 ? 8.176 10.064 2.262 1.00 24.86 125 ALA A N 1
ATOM 906 C CA . ALA A 1 125 ? 6.921 10.794 2.437 1.00 25.29 125 ALA A CA 1
ATOM 907 C C . ALA A 1 125 ? 5.854 10.282 1.469 1.00 25.92 125 ALA A C 1
ATOM 908 O O . ALA A 1 125 ? 4.683 10.157 1.832 1.00 26.89 125 ALA A O 1
ATOM 910 N N . GLU A 1 126 ? 6.272 9.982 0.242 1.00 25.73 126 GLU A N 1
ATOM 911 C CA A GLU A 1 126 ? 5.374 9.408 -0.757 0.49 26.73 126 GLU A CA 1
ATOM 912 C CA B GLU A 1 126 ? 5.388 9.407 -0.763 0.51 26.66 126 GLU A CA 1
ATOM 913 C C . GLU A 1 126 ? 4.792 8.083 -0.280 1.00 30.26 126 GLU A C 1
ATOM 914 O O . GLU A 1 126 ? 3.591 7.832 -0.423 1.00 30.04 126 GLU A O 1
ATOM 925 N N . LYS A 1 127 ? 5.645 7.238 0.291 1.00 25.34 127 LYS A N 1
ATOM 926 C CA . LYS A 1 127 ? 5.211 5.929 0.751 1.00 28.70 127 LYS A CA 1
ATOM 927 C C . LYS A 1 127 ? 4.258 6.072 1.937 1.00 27.41 127 LYS A C 1
ATOM 928 O O . LYS A 1 127 ? 3.237 5.381 2.012 1.00 24.24 127 LYS A O 1
ATOM 934 N N . CYS A 1 128 ? 4.591 6.976 2.856 1.00 22.53 128 CYS A N 1
ATOM 935 C CA . CYS A 1 128 ? 3.744 7.238 4.023 1.00 21.32 128 CYS A CA 1
ATOM 936 C C . CYS A 1 128 ? 2.348 7.650 3.583 1.00 21.63 128 CYS A C 1
ATOM 937 O O . CYS A 1 128 ? 1.340 7.201 4.135 1.00 22.53 128 CYS A O 1
ATOM 940 N N . LEU A 1 129 ? 2.288 8.500 2.576 1.00 22.42 129 LEU A N 1
ATOM 941 C CA . LEU A 1 129 ? 1.044 9.008 2.121 1.00 22.81 129 LEU A CA 1
ATOM 942 C C . LEU A 1 129 ? 0.224 7.916 1.439 1.00 26.96 129 LEU A C 1
ATOM 943 O O . LEU A 1 129 ? -0.947 7.879 1.587 1.00 26.62 129 LEU A O 1
ATOM 948 N N . ASP A 1 130 ? 0.882 7.050 0.692 1.00 26.19 130 ASP A N 1
ATOM 949 C CA . ASP A 1 130 ? 0.174 5.970 0.023 1.00 23.62 130 ASP A CA 1
ATOM 950 C C . ASP A 1 130 ? -0.417 5.035 1.071 1.00 23.70 130 ASP A C 1
ATOM 951 O O . ASP A 1 130 ? -1.546 4.552 0.926 1.00 28.22 130 ASP A O 1
ATOM 956 N N . VAL A 1 131 ? 0.344 4.775 2.124 1.00 24.35 131 VAL A N 1
ATOM 957 C CA . VAL A 1 131 ? -0.150 3.904 3.174 1.00 20.11 131 VAL A CA 1
ATOM 958 C C . VAL A 1 131 ? -1.283 4.604 3.919 1.00 26.47 131 VAL A C 1
ATOM 959 O O . VAL A 1 131 ? -2.305 3.988 4.208 1.00 22.87 131 VAL A O 1
ATOM 963 N N . TYR A 1 132 ? -1.105 5.893 4.205 1.00 21.18 132 TYR A N 1
ATOM 964 C CA . TYR A 1 132 ? -2.161 6.695 4.823 1.00 22.49 132 TYR A CA 1
ATOM 965 C C . TYR A 1 132 ? -3.475 6.557 4.047 1.00 26.31 132 TYR A C 1
ATOM 966 O O . TYR A 1 132 ? -4.538 6.341 4.635 1.00 25.43 132 TYR A O 1
ATOM 975 N N . ASN A 1 133 ? -3.408 6.658 2.725 1.00 27.18 133 ASN A N 1
ATOM 976 C CA . ASN A 1 133 ? -4.614 6.511 1.920 1.00 25.72 133 ASN A CA 1
ATOM 977 C C . ASN A 1 133 ? -5.213 5.111 2.061 1.00 28.34 133 ASN A C 1
ATOM 978 O O . ASN A 1 133 ? -6.427 4.940 1.968 1.00 40.79 133 ASN A O 1
ATOM 983 N N . CYS A 1 134 ? -4.370 4.112 2.317 1.00 30.10 134 CYS A N 1
ATOM 984 C CA A CYS A 1 134 ? -4.840 2.740 2.500 0.33 32.20 134 CYS A CA 1
ATOM 985 C CA B CYS A 1 134 ? -4.843 2.743 2.489 0.67 31.35 134 CYS A CA 1
ATOM 986 C C . CYS A 1 134 ? -5.601 2.602 3.806 1.00 32.04 134 CYS A C 1
ATOM 987 O O . CYS A 1 134 ? -6.640 1.939 3.871 1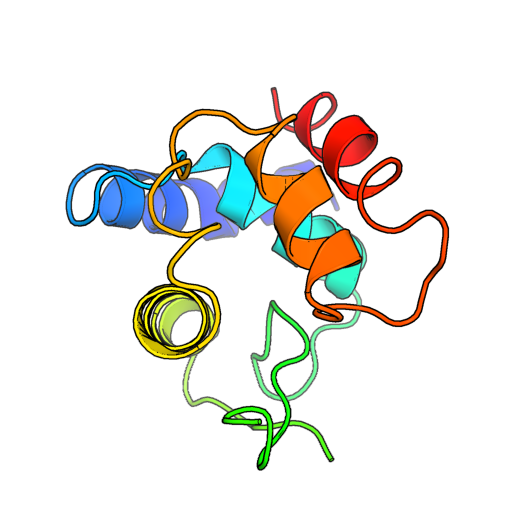.00 35.20 134 CYS A O 1
ATOM 992 N N . VAL A 1 135 ? -5.067 3.229 4.845 1.00 30.54 135 VAL A N 1
ATOM 993 C CA . VAL A 1 135 ? -5.688 3.231 6.165 1.00 28.69 135 VAL A CA 1
ATOM 994 C C . VAL A 1 135 ? -7.046 3.910 6.090 1.00 36.82 135 VAL A C 1
ATOM 995 O O . VAL A 1 135 ? -8.039 3.406 6.613 1.00 45.46 135 VAL A O 1
ATOM 999 N N . GLU A 1 136 ? -7.046 5.009 5.368 1.00 45.67 136 GLU A N 1
ATOM 1000 C CA . GLU A 1 136 ? -8.205 5.817 5.194 1.00 56.75 136 GLU A CA 1
ATOM 1001 C C . GLU A 1 136 ? -9.231 5.096 4.342 1.00 68.33 136 GLU A C 1
ATOM 1002 O O . GLU A 1 136 ? -10.328 4.881 4.804 1.00 72.59 136 GLU A O 1
#

B-factor: mean 31.36, std 13.88, range [11.9, 88.62]

Secondary structure (DSSP, 8-state):
-HHHHHHHHHHHHHHHHHHH---HHHHHHHHHHHHTTTTS--TT-SS--BTT----B---SSHHHHHHHHHHHHHHH-HHHHTTTT-HHHHHHHHHHTTS-S-TTHHHHHHHHHHHH-

Organism: Thermotoga maritima (strain ATCC 43589 / DSM 3109 / JCM 10099 / NBRC 100826 / MSB8) (NCBI:txid243274)